Protein AF-A0A131Y622-F1 (afdb_monomer)

Secondary structure (DSSP, 8-state):
-HHHHHGGGEETTTTEE------SSSHHHHHHHHHHHHHHHHHHHH---GGGGG--GGG-SS--STT-HHHHHHHHHHHHHHHH--TTGGGG-HHHHTS-TT--HHHHHT-HHHHHHHHHHHHHHHH---HHHHHHHHHHHHHHTT-------------

Foldseek 3Di:
DLCVVQPPQADPVVRDGHDDFDPDPDPVVSVVVSVVVVVVSVVVVPDDDPCVVVQDCVNDPADDLPPDPVLVVQVVVLLVCLVPDDPPNCPLPVLSVVADNPHDSVSQCPRPLSVQLSVLVRCCGHVHDDPVSVVSNVVSVCSNVSVDDPPPDDDDPDD

Organism: Ixodes ricinus (NCBI:txid34613)

Sequence (159 aa):
KLLRLVKDRYDPATDILTIVTDRCPLKKQNYDYAHYLLTAVFHESWKTEPWEADKEEADMECFLWEKSRSEANLHDFVRRMRRSLGDEEAKGLEHVQRMSADCSDEEVRSVEEVEQYAEAVCEIHNGGESDYAWEKYKKSVCSLLGLCRDTPVGGEVQA

pLDDT: mean 84.44, std 15.91, range [35.38, 97.56]

Mean predicted aligned error: 9.25 Å

Solvent-accessible surface area (backbone atoms only — not comparable to full-atom values): 9681 Å² total; per-residue (Å²): 99,52,65,74,74,55,45,90,33,48,40,85,91,77,74,45,77,59,83,85,62,78,88,47,96,45,70,68,55,22,51,54,48,44,52,48,51,53,52,50,51,52,57,59,45,71,57,85,59,80,71,65,74,71,64,50,80,92,70,47,93,56,73,60,60,79,94,28,72,70,46,53,52,47,56,54,47,52,45,48,48,51,67,70,59,52,83,78,75,40,75,68,34,65,79,59,64,76,48,57,70,80,60,48,72,67,62,54,58,71,34,65,50,47,44,49,33,48,51,26,52,40,40,32,67,62,74,41,88,43,76,65,39,53,52,48,34,51,49,22,51,27,55,61,67,52,61,73,64,85,72,76,76,76,79,81,81,79,129

Nearest PDB structures (foldseek):
  7pnw-assembly1_1  TM=9.484E-01  e=1.483E-09  Mus musculus
  7nsj-assembly1_Ak  TM=9.504E-01  e=7.731E-09  Sus scrofa
  8oir-assembly1_AB  TM=9.058E-01  e=2.456E-08  Homo sapiens
  8css-assembly1_1  TM=8.827E-01  e=2.480E-07  Homo sapiens
  4ons-assembly1_A  TM=3.962E-01  e=1.905E+00  Mus musculus

InterPro domains:
  IPR019349 Small ribosomal subunit protein mS35, mitochondrial, conserved domain [PF10213] (1-47)
  IPR039848 Small ribosomal subunit protein mS35, mitochondrial [PTHR13490] (1-87)

Radius of gyration: 24.8 Å; Cα contacts (8 Å, |Δi|>4): 102; chains: 1; bounding box: 49×55×72 Å

Structure (mmCIF, N/CA/C/O backbone):
data_AF-A0A131Y622-F1
#
_entry.id   AF-A0A131Y622-F1
#
loop_
_atom_site.group_PDB
_atom_site.id
_atom_site.type_symbol
_atom_site.label_atom_id
_atom_site.label_alt_id
_atom_site.label_comp_id
_atom_site.label_asym_id
_atom_site.label_entity_id
_atom_site.label_seq_id
_atom_site.pdbx_PDB_ins_code
_atom_site.Cartn_x
_atom_site.Cartn_y
_atom_site.Cartn_z
_atom_site.occupancy
_atom_site.B_iso_or_equiv
_atom_site.auth_seq_id
_atom_site.auth_comp_id
_atom_site.auth_asym_id
_atom_site.auth_atom_id
_atom_site.pdbx_PDB_model_num
ATOM 1 N N . LYS A 1 1 ? 3.572 6.124 -6.684 1.00 91.50 1 LYS A N 1
ATOM 2 C CA . LYS A 1 1 ? 3.458 6.485 -8.124 1.00 91.50 1 LYS A CA 1
ATOM 3 C C . LYS A 1 1 ? 4.395 5.680 -9.029 1.00 91.50 1 LYS A C 1
ATOM 5 O O . LYS A 1 1 ? 3.891 4.974 -9.892 1.00 91.50 1 LYS A O 1
ATOM 10 N N . LEU A 1 2 ? 5.721 5.731 -8.831 1.00 94.56 2 LEU A N 1
ATOM 11 C CA . LEU A 1 2 ? 6.703 5.004 -9.658 1.00 94.56 2 LEU A CA 1
ATOM 12 C C . LEU A 1 2 ? 6.357 3.517 -9.852 1.00 94.56 2 LEU A C 1
ATOM 14 O O . LEU A 1 2 ? 6.265 3.058 -10.986 1.00 94.56 2 LEU A O 1
ATOM 18 N N . LEU A 1 3 ? 6.090 2.803 -8.754 1.00 93.06 3 LEU A N 1
ATOM 19 C CA . LEU A 1 3 ? 5.760 1.372 -8.768 1.00 93.06 3 LEU A CA 1
ATOM 20 C C . LEU A 1 3 ? 4.529 1.057 -9.644 1.00 93.06 3 LEU A C 1
ATOM 22 O O . LEU A 1 3 ? 4.556 0.125 -10.445 1.00 93.06 3 LEU A O 1
ATOM 26 N N . ARG A 1 4 ? 3.489 1.905 -9.596 1.00 92.12 4 ARG A N 1
ATOM 27 C CA . ARG A 1 4 ? 2.301 1.796 -10.466 1.00 92.12 4 ARG A CA 1
ATOM 28 C C . ARG A 1 4 ? 2.606 2.034 -11.949 1.00 92.12 4 ARG A C 1
ATOM 30 O O . ARG A 1 4 ? 1.950 1.437 -12.799 1.00 92.12 4 ARG A O 1
ATOM 37 N N . LEU A 1 5 ? 3.583 2.887 -12.273 1.00 94.06 5 LEU A N 1
ATOM 38 C CA . LEU A 1 5 ? 3.986 3.150 -13.662 1.00 94.06 5 LEU A CA 1
ATOM 39 C C . LEU A 1 5 ? 4.746 1.964 -14.267 1.00 94.06 5 LEU A C 1
ATOM 41 O O . LEU A 1 5 ? 4.503 1.599 -15.417 1.00 94.06 5 LEU A O 1
ATOM 45 N N . VAL A 1 6 ? 5.663 1.367 -13.502 1.00 93.94 6 VAL A N 1
ATOM 46 C CA . VAL A 1 6 ? 6.546 0.292 -13.990 1.00 93.94 6 VAL A CA 1
ATOM 47 C C . VAL A 1 6 ? 5.903 -1.095 -13.948 1.00 93.94 6 VAL A C 1
ATOM 49 O O . VAL A 1 6 ? 6.291 -1.950 -14.749 1.00 93.94 6 VAL A O 1
ATOM 52 N N . LYS A 1 7 ? 4.889 -1.284 -13.091 1.00 91.81 7 LYS A N 1
ATOM 53 C CA . LYS A 1 7 ? 4.086 -2.507 -12.949 1.00 91.81 7 LYS A CA 1
ATOM 54 C C . LYS A 1 7 ? 4.956 -3.749 -12.712 1.00 91.81 7 LYS A C 1
ATOM 56 O O . LYS A 1 7 ? 5.714 -3.804 -11.754 1.00 91.81 7 LYS A O 1
ATOM 61 N N . ASP A 1 8 ? 4.866 -4.711 -13.623 1.00 93.69 8 ASP A N 1
ATOM 62 C CA . ASP A 1 8 ? 5.516 -6.020 -13.648 1.00 93.69 8 ASP A CA 1
ATOM 63 C C . ASP A 1 8 ? 7.045 -5.972 -13.758 1.00 93.69 8 ASP A C 1
ATOM 65 O O . ASP A 1 8 ? 7.717 -6.983 -13.582 1.00 93.69 8 ASP A O 1
ATOM 69 N N . ARG A 1 9 ? 7.609 -4.800 -14.057 1.00 95.31 9 ARG A N 1
ATOM 70 C CA . ARG A 1 9 ? 9.061 -4.612 -14.165 1.00 95.31 9 ARG A CA 1
ATOM 71 C C . ARG A 1 9 ? 9.755 -4.463 -12.818 1.00 95.31 9 ARG A C 1
ATOM 73 O O . ARG A 1 9 ? 10.980 -4.534 -12.787 1.00 95.31 9 ARG A O 1
ATOM 80 N N . TYR A 1 10 ? 9.012 -4.193 -11.751 1.00 96.56 10 TYR A N 1
ATOM 81 C CA . TYR A 1 10 ? 9.553 -4.059 -10.405 1.00 96.56 10 TYR A CA 1
ATOM 82 C C . TYR A 1 10 ? 9.258 -5.317 -9.596 1.00 96.56 10 TYR A C 1
ATOM 84 O O . TYR A 1 10 ? 8.112 -5.761 -9.542 1.00 96.56 10 TYR A O 1
ATOM 92 N N . ASP A 1 11 ? 10.289 -5.858 -8.956 1.00 94.50 11 ASP A N 1
ATOM 93 C CA . ASP A 1 11 ? 10.163 -6.963 -8.013 1.00 94.50 11 ASP A CA 1
ATOM 94 C C . ASP A 1 11 ? 10.187 -6.437 -6.563 1.00 94.50 11 ASP A C 1
ATOM 96 O O . ASP A 1 11 ? 11.238 -5.973 -6.109 1.00 94.50 11 ASP A O 1
ATOM 100 N N . PRO A 1 12 ? 9.070 -6.530 -5.810 1.00 90.88 12 PRO A N 1
ATOM 101 C CA . PRO A 1 12 ? 9.008 -6.089 -4.418 1.00 90.88 12 PRO A CA 1
ATOM 102 C C . PRO A 1 12 ? 9.921 -6.859 -3.460 1.00 90.88 12 PRO A C 1
ATOM 104 O O . PRO A 1 12 ? 10.251 -6.327 -2.406 1.00 90.88 12 PRO A O 1
ATOM 107 N N . ALA A 1 13 ? 10.312 -8.097 -3.785 1.00 93.69 13 ALA A N 1
ATOM 108 C CA . ALA A 1 13 ? 11.130 -8.920 -2.894 1.00 93.69 13 ALA A CA 1
ATOM 109 C C . ALA A 1 13 ? 12.620 -8.558 -2.960 1.00 93.69 13 ALA A C 1
ATOM 111 O O . ALA A 1 13 ? 13.326 -8.649 -1.957 1.00 93.69 13 ALA A O 1
ATOM 112 N N . THR A 1 14 ? 13.102 -8.169 -4.143 1.00 95.31 14 THR A N 1
ATOM 113 C CA . THR A 1 14 ? 14.515 -7.830 -4.374 1.00 95.31 14 THR A CA 1
ATOM 114 C C . THR A 1 14 ? 14.776 -6.330 -4.466 1.00 95.31 14 THR A C 1
ATOM 116 O O . THR A 1 14 ? 15.938 -5.932 -4.437 1.00 95.31 14 THR A O 1
ATOM 119 N N . ASP A 1 15 ? 13.721 -5.510 -4.550 1.00 94.31 15 ASP A N 1
ATOM 120 C CA . ASP A 1 15 ? 13.791 -4.060 -4.778 1.00 94.31 15 ASP A CA 1
ATOM 121 C C . ASP A 1 15 ? 14.524 -3.711 -6.093 1.00 94.31 15 ASP A C 1
ATOM 123 O O . ASP A 1 15 ? 15.283 -2.747 -6.201 1.00 94.31 15 ASP A O 1
ATOM 127 N N . ILE A 1 16 ? 14.326 -4.540 -7.131 1.00 95.75 16 ILE A N 1
ATOM 128 C CA . ILE A 1 16 ? 14.978 -4.383 -8.439 1.00 95.75 16 ILE A CA 1
ATOM 129 C C . ILE A 1 16 ? 13.951 -4.009 -9.510 1.00 95.75 16 ILE A C 1
ATOM 131 O O . ILE A 1 16 ? 13.002 -4.742 -9.790 1.00 95.75 16 ILE A O 1
ATOM 135 N N . LEU A 1 17 ? 14.197 -2.880 -10.183 1.00 95.88 17 LEU A N 1
ATOM 136 C CA . LEU A 1 17 ? 13.489 -2.466 -11.396 1.00 95.88 17 LEU A CA 1
ATOM 137 C C . LEU A 1 17 ? 14.234 -2.944 -12.652 1.00 95.88 17 LEU A C 1
ATOM 139 O O . LEU A 1 17 ? 15.346 -2.499 -12.938 1.00 95.88 17 LEU A O 1
ATOM 143 N N . THR A 1 18 ? 13.588 -3.790 -13.454 1.00 96.81 18 THR A N 1
ATOM 144 C CA . THR A 1 18 ? 14.151 -4.366 -14.682 1.00 96.81 18 THR A CA 1
ATOM 145 C C . THR A 1 18 ? 13.541 -3.733 -15.936 1.00 96.81 18 THR A C 1
ATOM 147 O O . THR A 1 18 ? 12.377 -3.953 -16.267 1.00 96.81 18 THR A O 1
ATOM 150 N N . ILE A 1 19 ? 14.340 -2.975 -16.695 1.00 95.75 19 ILE A N 1
ATOM 151 C CA . ILE A 1 19 ? 13.933 -2.398 -17.988 1.00 95.75 19 ILE A CA 1
ATOM 152 C C . ILE A 1 19 ? 14.603 -3.176 -19.122 1.00 95.75 19 ILE A C 1
ATOM 154 O O . ILE A 1 19 ? 15.807 -3.065 -19.344 1.00 95.75 19 ILE A O 1
ATOM 158 N N . VAL A 1 20 ? 13.807 -3.935 -19.875 1.00 95.25 20 VAL A N 1
ATOM 159 C CA . VAL A 1 20 ? 14.265 -4.657 -21.070 1.00 95.25 20 VAL A CA 1
ATOM 160 C C . VAL A 1 20 ? 13.943 -3.835 -22.317 1.00 95.25 20 VAL A C 1
ATOM 162 O O . VAL A 1 20 ? 12.811 -3.385 -22.4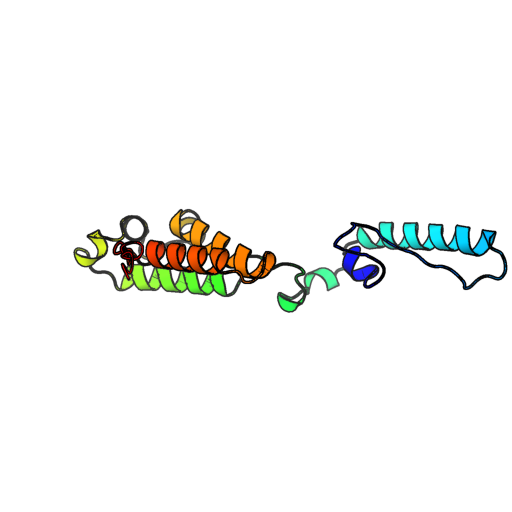98 1.00 95.25 20 VAL A O 1
ATOM 165 N N . THR A 1 21 ? 14.944 -3.625 -23.176 1.00 95.62 21 THR A N 1
ATOM 166 C CA . THR A 1 21 ? 14.804 -2.902 -24.448 1.00 95.62 21 THR A CA 1
ATOM 167 C C . THR A 1 21 ? 15.393 -3.715 -25.597 1.00 95.62 21 THR A C 1
ATOM 169 O O . THR A 1 21 ? 16.568 -4.077 -25.593 1.00 95.62 21 THR A O 1
ATOM 172 N N . ASP A 1 22 ? 14.561 -3.997 -26.592 1.00 95.19 22 ASP A N 1
ATOM 173 C CA . ASP A 1 22 ? 14.880 -4.836 -27.752 1.00 95.19 22 ASP A CA 1
ATOM 174 C C . ASP A 1 22 ? 14.355 -4.248 -29.075 1.00 95.19 22 ASP A C 1
ATOM 176 O O . ASP A 1 22 ? 14.441 -4.878 -30.127 1.00 95.19 22 ASP A O 1
ATOM 180 N N . ARG A 1 23 ? 13.828 -3.017 -29.043 1.00 92.00 23 ARG A N 1
ATOM 181 C CA . ARG A 1 23 ? 13.138 -2.403 -30.188 1.00 92.00 23 ARG A CA 1
ATOM 182 C C . ARG A 1 23 ? 14.079 -1.895 -31.279 1.00 92.00 23 ARG A C 1
ATOM 184 O O . ARG A 1 23 ? 13.658 -1.764 -32.425 1.00 92.00 23 ARG A O 1
ATOM 191 N N . CYS A 1 24 ? 15.318 -1.538 -30.941 1.00 93.31 24 CYS A N 1
ATOM 192 C CA . CYS A 1 24 ? 16.263 -0.946 -31.886 1.00 93.31 24 CYS A CA 1
ATOM 193 C C . CYS A 1 24 ? 17.249 -1.990 -32.447 1.00 93.31 24 CYS A C 1
ATOM 195 O O . CYS A 1 24 ? 17.682 -2.872 -31.704 1.00 93.31 24 CYS A O 1
ATOM 197 N N . PRO A 1 25 ? 17.692 -1.863 -33.715 1.00 95.50 25 PRO A N 1
ATOM 198 C CA . PRO A 1 25 ? 18.654 -2.799 -34.306 1.00 95.50 25 PRO A CA 1
ATOM 199 C C . PRO A 1 25 ? 20.030 -2.789 -33.626 1.00 95.50 25 PRO A C 1
ATOM 201 O O . PRO A 1 25 ? 20.695 -3.819 -33.548 1.00 95.50 25 PRO A O 1
ATOM 204 N N . LEU A 1 26 ? 20.484 -1.625 -33.147 1.00 96.81 26 LEU A N 1
ATOM 205 C CA . LEU A 1 26 ? 21.797 -1.481 -32.520 1.00 96.81 26 LEU A CA 1
ATOM 206 C C . LEU A 1 26 ? 21.696 -1.520 -30.994 1.00 96.81 26 LEU A C 1
ATOM 208 O O . LEU A 1 26 ? 20.903 -0.798 -30.389 1.00 96.81 26 LEU A O 1
ATOM 212 N N . LYS A 1 27 ? 22.610 -2.259 -30.352 1.00 95.44 27 LYS A N 1
ATOM 213 C CA . LYS A 1 27 ? 22.701 -2.336 -28.882 1.00 95.44 27 LYS A CA 1
ATOM 214 C C . LYS A 1 27 ? 22.858 -0.961 -28.224 1.00 95.44 27 LYS A C 1
ATOM 216 O O . LYS A 1 27 ? 22.265 -0.722 -27.179 1.00 95.44 27 LYS A O 1
ATOM 221 N N . LYS A 1 28 ? 23.615 -0.051 -28.850 1.00 96.94 28 LYS A N 1
ATOM 222 C CA . LYS A 1 28 ? 23.782 1.325 -28.359 1.00 96.94 28 LYS A CA 1
ATOM 223 C C . LYS A 1 28 ? 22.445 2.073 -28.291 1.00 96.94 28 LYS A C 1
ATOM 225 O O . LYS A 1 28 ? 22.163 2.709 -27.291 1.00 96.94 28 LYS A O 1
ATOM 230 N N . GLN A 1 29 ? 21.604 1.937 -29.315 1.00 97.44 29 GLN A N 1
ATOM 231 C CA . GLN A 1 29 ? 20.295 2.592 -29.346 1.00 97.44 29 GLN A CA 1
ATOM 232 C C . GLN A 1 29 ? 19.362 2.037 -28.265 1.00 97.44 29 GLN A C 1
ATOM 234 O O . GLN A 1 29 ? 18.690 2.813 -27.598 1.00 97.44 29 GLN A O 1
ATOM 239 N N . ASN A 1 30 ? 19.358 0.715 -28.046 1.00 97.25 30 ASN A N 1
ATOM 240 C CA . ASN A 1 30 ? 18.594 0.115 -26.945 1.00 97.25 30 ASN A CA 1
ATOM 241 C C . ASN A 1 30 ? 19.097 0.604 -25.576 1.00 97.25 30 ASN A C 1
ATOM 243 O O . ASN A 1 30 ? 18.290 0.921 -24.708 1.00 97.25 30 ASN A O 1
ATOM 247 N N . TYR A 1 31 ? 20.415 0.743 -25.399 1.00 97.56 31 TYR A N 1
ATOM 248 C CA . TYR A 1 31 ? 21.000 1.295 -24.174 1.00 97.56 31 TYR A CA 1
ATOM 249 C C . TYR A 1 31 ? 20.561 2.745 -23.920 1.00 97.56 31 TYR A C 1
ATOM 251 O O . TYR A 1 31 ? 20.067 3.057 -22.837 1.00 97.56 31 TYR A O 1
ATOM 259 N N . ASP A 1 32 ? 20.674 3.610 -24.930 1.00 97.56 32 ASP A N 1
ATOM 260 C CA . ASP A 1 32 ? 20.244 5.010 -24.840 1.00 97.56 32 ASP A CA 1
ATOM 261 C C . ASP A 1 32 ? 18.725 5.104 -24.584 1.00 97.56 32 ASP A C 1
ATOM 263 O O . ASP A 1 32 ? 18.262 5.925 -23.791 1.00 97.56 32 ASP A O 1
ATOM 267 N N . TYR A 1 33 ? 17.940 4.209 -25.193 1.00 97.50 33 TYR A N 1
ATOM 268 C CA . TYR A 1 33 ? 16.497 4.127 -24.977 1.00 97.50 33 TYR A CA 1
ATOM 269 C C . TYR A 1 33 ? 16.135 3.667 -23.558 1.00 97.50 33 TYR A C 1
ATOM 271 O O . TYR A 1 33 ? 15.213 4.218 -22.958 1.00 97.50 33 TYR A O 1
ATOM 279 N N . ALA A 1 34 ? 16.869 2.712 -22.983 1.00 96.94 34 ALA A N 1
ATOM 280 C CA . ALA A 1 34 ? 16.670 2.289 -21.598 1.00 96.94 34 ALA A CA 1
ATOM 281 C C . ALA A 1 34 ? 16.909 3.447 -20.612 1.00 96.94 34 ALA A C 1
ATOM 283 O O . ALA A 1 34 ? 16.099 3.662 -19.710 1.00 96.94 34 ALA A O 1
ATOM 284 N N . HIS A 1 35 ? 17.963 4.243 -20.827 1.00 96.50 35 HIS A N 1
ATOM 285 C CA . HIS A 1 35 ? 18.240 5.455 -20.040 1.00 96.50 35 HIS A CA 1
ATOM 286 C C . HIS A 1 35 ? 17.154 6.517 -20.179 1.00 96.50 35 HIS A C 1
ATOM 288 O O . HIS A 1 35 ? 16.745 7.126 -19.187 1.00 96.50 35 HIS A O 1
ATOM 294 N N . TYR A 1 36 ? 16.661 6.721 -21.402 1.00 97.31 36 TYR A N 1
ATOM 295 C CA . TYR A 1 36 ? 15.534 7.611 -21.649 1.00 97.31 36 TYR A CA 1
ATOM 296 C C . TYR A 1 36 ? 14.295 7.170 -20.862 1.00 97.31 36 TYR A C 1
ATOM 298 O O . TYR A 1 36 ? 13.702 7.989 -20.163 1.00 97.31 36 TYR A O 1
ATOM 306 N N . LEU A 1 37 ? 13.929 5.884 -20.926 1.00 96.50 37 LEU A N 1
ATOM 307 C CA . LEU A 1 37 ? 12.778 5.349 -20.196 1.00 96.50 37 LEU A CA 1
ATOM 308 C C . LEU A 1 37 ? 12.935 5.522 -18.686 1.00 96.50 37 LEU A C 1
ATOM 310 O O . LEU A 1 37 ? 12.000 5.980 -18.035 1.00 96.50 37 LEU A O 1
ATOM 314 N N . LEU A 1 38 ? 14.112 5.208 -18.140 1.00 96.38 38 LEU A N 1
ATOM 315 C CA . LEU A 1 38 ? 14.394 5.392 -16.718 1.00 96.38 38 LEU A CA 1
ATOM 316 C C . LEU A 1 38 ? 14.215 6.858 -16.299 1.00 96.38 38 LEU A C 1
ATOM 318 O O . LEU A 1 38 ? 13.535 7.144 -15.317 1.00 96.38 38 LEU A O 1
ATOM 322 N N . THR A 1 39 ? 14.771 7.788 -17.079 1.00 97.19 39 THR A N 1
ATOM 323 C CA . THR A 1 39 ? 14.694 9.231 -16.810 1.00 97.19 39 THR A CA 1
ATOM 324 C C . THR A 1 39 ? 13.264 9.758 -16.924 1.00 97.19 39 THR A C 1
ATOM 326 O O . THR A 1 39 ? 12.820 10.539 -16.083 1.00 97.19 39 THR A O 1
ATOM 329 N N . ALA A 1 40 ? 12.529 9.333 -17.954 1.00 96.94 40 ALA A N 1
ATOM 330 C CA . ALA A 1 40 ? 11.142 9.724 -18.167 1.00 96.94 40 ALA A CA 1
ATOM 331 C C . ALA A 1 40 ? 10.267 9.253 -17.005 1.00 96.94 40 ALA A C 1
ATOM 333 O O . ALA A 1 40 ? 9.586 10.058 -16.379 1.00 96.94 40 ALA A O 1
ATOM 334 N N . VAL A 1 41 ? 10.342 7.967 -16.662 1.00 96.31 41 VAL A N 1
ATOM 335 C CA . VAL A 1 41 ? 9.558 7.388 -15.569 1.00 96.31 41 VAL A CA 1
ATOM 336 C C . VAL A 1 41 ? 9.921 8.033 -14.228 1.00 96.31 41 VAL A C 1
ATOM 338 O O . VAL A 1 41 ? 9.025 8.318 -13.433 1.00 96.31 41 VAL A O 1
ATOM 341 N N . PHE A 1 42 ? 11.205 8.321 -13.991 1.00 96.19 42 PHE A N 1
ATOM 342 C CA . PHE A 1 42 ? 11.640 9.056 -12.808 1.00 96.19 42 PHE A CA 1
ATOM 343 C C . PHE A 1 42 ? 10.961 10.427 -12.746 1.00 96.19 42 PHE A C 1
ATOM 345 O O . PHE A 1 42 ? 10.199 10.669 -11.818 1.00 96.19 42 PHE A O 1
ATOM 352 N N . HIS A 1 43 ? 11.128 11.296 -13.743 1.00 97.06 43 HIS A N 1
ATOM 353 C CA . HIS A 1 43 ? 10.528 12.634 -13.701 1.00 97.06 43 HIS A CA 1
ATOM 354 C C . HIS A 1 43 ? 8.994 12.619 -13.663 1.00 97.06 43 HIS A C 1
ATOM 356 O O . HIS A 1 43 ? 8.399 13.410 -12.936 1.00 97.06 43 HIS A O 1
ATOM 362 N N . GLU A 1 44 ? 8.342 11.711 -14.389 1.00 96.31 44 GLU A N 1
ATOM 363 C CA . GLU A 1 44 ? 6.881 11.572 -14.348 1.00 96.31 44 GLU A CA 1
ATOM 364 C C . GLU A 1 44 ? 6.379 11.101 -12.978 1.00 96.31 44 GLU A C 1
ATOM 366 O O . GLU A 1 44 ? 5.288 11.479 -12.554 1.00 96.31 44 GLU A O 1
ATOM 371 N N . SER A 1 45 ? 7.176 10.323 -12.242 1.00 95.94 45 SER A N 1
ATOM 372 C CA . SER A 1 45 ? 6.815 9.894 -10.888 1.00 95.94 45 SER A CA 1
ATOM 373 C C . SER A 1 45 ? 6.849 11.017 -9.843 1.00 95.94 45 SER A C 1
ATOM 375 O O . SER A 1 45 ? 6.206 10.869 -8.807 1.00 95.94 45 SER A O 1
ATOM 377 N N . TRP A 1 46 ? 7.552 12.123 -10.119 1.00 95.81 46 TRP A N 1
ATOM 378 C CA . TRP A 1 46 ? 7.626 13.304 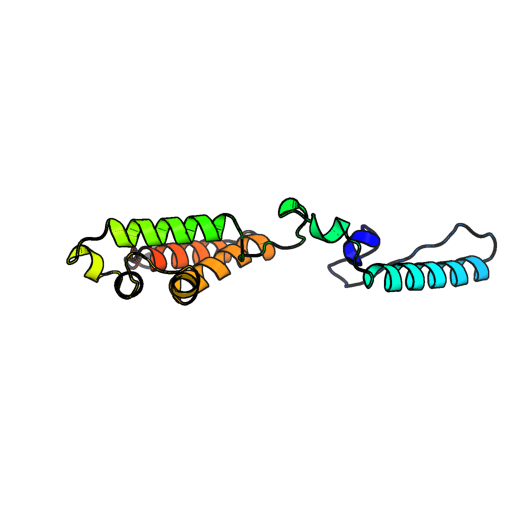-9.245 1.00 95.81 46 TRP A CA 1
ATOM 379 C C . TRP A 1 46 ? 6.538 14.339 -9.520 1.00 95.81 46 TRP A C 1
ATOM 381 O O . TRP A 1 46 ? 6.243 15.165 -8.660 1.00 95.81 46 TRP A O 1
ATOM 391 N N . LYS A 1 47 ? 5.958 14.332 -10.720 1.00 96.00 47 LYS A N 1
ATOM 392 C CA . LYS A 1 47 ? 4.832 15.211 -11.044 1.00 96.00 47 LYS A CA 1
ATOM 393 C C . LYS A 1 47 ? 3.590 14.721 -10.312 1.00 96.00 47 LYS A C 1
ATOM 395 O O . LYS A 1 47 ? 3.420 13.514 -10.174 1.00 96.00 47 LYS A O 1
ATOM 400 N N . THR A 1 48 ? 2.715 15.628 -9.900 1.00 95.31 48 THR A N 1
ATOM 401 C CA . THR A 1 48 ? 1.397 15.284 -9.354 1.00 95.31 48 THR A CA 1
ATOM 402 C C . THR A 1 48 ? 0.346 15.862 -10.277 1.00 95.31 48 THR A C 1
ATOM 404 O O . THR A 1 48 ? 0.267 17.078 -10.451 1.00 95.31 48 THR A O 1
ATOM 407 N N . GLU A 1 49 ? -0.428 14.985 -10.895 1.00 94.81 49 GLU A N 1
ATOM 408 C CA . GLU A 1 49 ? -1.494 15.378 -11.805 1.00 94.81 49 GLU A CA 1
ATOM 409 C C . GLU A 1 49 ? -2.818 15.569 -11.046 1.00 94.81 49 GLU A C 1
ATOM 411 O O . GLU A 1 49 ? -3.033 14.919 -10.022 1.00 94.81 49 GLU A O 1
ATOM 416 N N . PRO A 1 50 ? -3.748 16.412 -11.536 1.00 96.44 50 PRO A N 1
ATOM 417 C CA . PRO A 1 50 ? -4.998 16.699 -10.826 1.00 96.44 50 PRO A CA 1
ATOM 418 C C . PRO A 1 50 ? -5.846 15.457 -10.524 1.00 96.44 50 PRO A C 1
ATOM 420 O O . PRO A 1 50 ? -6.452 15.375 -9.462 1.00 96.44 50 PRO A O 1
ATOM 423 N N . TRP A 1 51 ? -5.848 14.477 -11.431 1.00 93.25 51 TRP A N 1
ATOM 424 C CA . TRP A 1 51 ? -6.604 13.228 -11.288 1.00 93.25 51 TRP A CA 1
ATOM 425 C C . TRP A 1 51 ? -6.029 12.286 -10.220 1.00 93.25 51 TRP A C 1
ATOM 427 O O . TRP A 1 51 ? -6.699 11.345 -9.815 1.00 93.25 51 TRP A O 1
ATOM 437 N N . GLU A 1 52 ? -4.806 12.515 -9.729 1.00 93.06 52 GLU A N 1
ATOM 438 C CA . GLU A 1 52 ? -4.260 11.730 -8.611 1.00 93.06 52 GLU A CA 1
ATOM 439 C C . GLU A 1 52 ? -4.978 12.030 -7.288 1.00 93.06 52 GLU A C 1
ATOM 441 O O . GLU A 1 52 ? -4.885 11.235 -6.354 1.00 93.06 52 GLU A O 1
ATOM 446 N N . ALA A 1 53 ? -5.714 13.145 -7.212 1.00 91.44 53 ALA A N 1
ATOM 447 C CA . ALA A 1 53 ? -6.575 13.463 -6.078 1.00 91.44 53 ALA A CA 1
ATOM 448 C C . ALA A 1 53 ? -7.820 12.561 -6.004 1.00 91.44 53 ALA A C 1
ATOM 450 O O . ALA A 1 53 ? -8.353 12.366 -4.916 1.00 91.44 53 ALA A O 1
ATOM 451 N N . ASP A 1 54 ? -8.240 11.974 -7.129 1.00 91.88 54 ASP A N 1
ATOM 452 C CA . ASP A 1 54 ? -9.411 11.092 -7.218 1.00 91.88 54 ASP A CA 1
ATOM 453 C C . ASP A 1 54 ? -9.072 9.629 -6.855 1.00 91.88 54 ASP A C 1
ATOM 455 O O . ASP A 1 54 ? -9.825 8.710 -7.172 1.00 91.88 54 ASP A O 1
ATOM 459 N N . LYS A 1 55 ? -7.917 9.383 -6.219 1.00 89.38 55 LYS A N 1
ATOM 460 C CA . LYS A 1 55 ? -7.475 8.043 -5.813 1.00 89.38 55 LYS A CA 1
ATOM 461 C C . LYS A 1 55 ? -8.390 7.482 -4.717 1.00 89.38 55 LYS A C 1
ATOM 463 O O . LYS A 1 55 ? -8.484 8.056 -3.633 1.00 89.38 55 LYS A O 1
ATOM 468 N N . GLU A 1 56 ? -9.012 6.337 -4.982 1.00 88.44 56 GLU A N 1
ATOM 469 C CA . GLU A 1 56 ? -9.926 5.672 -4.044 1.00 88.44 56 GLU A CA 1
ATOM 470 C C . GLU A 1 56 ? -9.198 4.718 -3.074 1.00 88.44 56 GLU A C 1
ATOM 472 O O . GLU A 1 56 ? -8.037 4.359 -3.272 1.00 88.44 56 GLU A O 1
ATOM 477 N N . GLU A 1 57 ? -9.886 4.242 -2.029 1.00 85.06 57 GLU A N 1
ATOM 478 C CA . GLU A 1 57 ? -9.329 3.255 -1.083 1.00 85.06 57 GLU A CA 1
ATOM 479 C C . GLU A 1 57 ? -8.889 1.957 -1.781 1.00 85.06 57 GLU A C 1
ATOM 481 O O . GLU A 1 57 ? -7.849 1.397 -1.445 1.00 85.06 57 GLU A O 1
ATOM 486 N N . ALA A 1 58 ? -9.635 1.508 -2.798 1.00 86.88 58 ALA A N 1
ATOM 487 C CA . ALA A 1 58 ? -9.296 0.323 -3.592 1.00 86.88 58 ALA A CA 1
ATOM 488 C C . ALA A 1 58 ? -7.998 0.490 -4.405 1.00 86.88 58 ALA A C 1
ATOM 490 O O . ALA A 1 58 ? -7.394 -0.494 -4.832 1.00 86.88 58 ALA A O 1
ATOM 491 N N . ASP A 1 59 ? -7.564 1.733 -4.618 1.00 88.50 59 ASP A N 1
ATOM 492 C CA . ASP A 1 59 ? -6.313 2.064 -5.283 1.00 88.50 59 ASP A CA 1
ATOM 493 C C . ASP A 1 59 ? -5.113 2.141 -4.327 1.00 88.50 59 ASP A C 1
ATOM 495 O O . ASP A 1 59 ? -3.968 2.305 -4.764 1.00 88.50 59 ASP A O 1
ATOM 499 N N . MET A 1 60 ? -5.328 2.065 -3.020 1.00 87.50 60 MET A N 1
ATOM 500 C CA . MET A 1 60 ? -4.235 2.161 -2.062 1.00 87.50 60 MET A CA 1
ATOM 501 C C . MET A 1 60 ? -3.429 0.859 -2.048 1.00 87.50 60 MET A C 1
ATOM 503 O O . MET A 1 60 ? -3.975 -0.236 -1.974 1.00 87.50 60 MET A O 1
ATOM 507 N N . GLU A 1 61 ? -2.105 0.976 -2.163 1.00 85.69 61 GLU A N 1
ATOM 508 C CA . GLU A 1 61 ? -1.194 -0.174 -2.163 1.00 85.69 61 GLU A CA 1
ATOM 509 C C . GLU A 1 61 ? -1.064 -0.822 -0.779 1.00 85.69 61 GLU A C 1
ATOM 511 O O . GLU A 1 61 ? -0.701 -1.990 -0.671 1.00 85.69 61 GLU A O 1
ATOM 516 N N . CYS A 1 62 ? -1.361 -0.056 0.267 1.00 86.56 62 CYS A N 1
ATOM 517 C CA . CYS A 1 62 ? -1.477 -0.516 1.636 1.00 86.56 62 CYS A CA 1
ATOM 518 C C . CYS A 1 62 ? -2.768 0.030 2.244 1.00 86.56 62 CYS A C 1
ATOM 520 O O . CYS A 1 62 ? -3.259 1.100 1.877 1.00 86.56 62 CYS A O 1
ATOM 522 N N . PHE A 1 63 ? -3.308 -0.709 3.199 1.00 89.62 63 PHE A N 1
ATOM 523 C CA . PHE A 1 63 ? -4.378 -0.231 4.045 1.00 89.62 63 PHE A CA 1
ATOM 524 C C . PHE A 1 63 ? -3.857 0.887 4.950 1.00 89.62 63 PHE A C 1
ATOM 526 O O . PHE A 1 63 ? -2.862 0.717 5.663 1.00 89.62 63 PHE A O 1
ATOM 533 N N . LEU A 1 64 ? -4.556 2.020 4.929 1.00 89.00 64 LEU A N 1
ATOM 534 C CA . LEU A 1 64 ? -4.354 3.121 5.859 1.00 89.00 64 LEU A CA 1
ATOM 535 C C . LEU A 1 64 ? -5.506 3.136 6.857 1.00 89.00 64 LEU A C 1
ATOM 537 O O . LEU A 1 64 ? -6.668 3.064 6.465 1.00 89.00 64 LEU A O 1
ATOM 541 N N . TRP A 1 65 ? -5.177 3.254 8.141 1.00 90.50 65 TRP A N 1
ATOM 542 C CA . TRP A 1 65 ? -6.176 3.362 9.199 1.00 90.50 65 TRP A CA 1
ATOM 543 C C . TRP A 1 65 ? -6.989 4.657 9.101 1.00 90.50 65 TRP A C 1
ATOM 545 O O . TRP A 1 65 ? -8.212 4.645 9.246 1.00 90.50 65 TRP A O 1
ATOM 555 N N . GLU A 1 66 ? -6.308 5.770 8.835 1.00 87.31 66 GLU A N 1
ATOM 556 C CA . GLU A 1 66 ? -6.913 7.097 8.783 1.00 87.31 66 GLU A CA 1
ATOM 557 C C . GLU A 1 66 ? -7.944 7.202 7.657 1.00 87.31 66 GLU A C 1
ATOM 559 O O . GLU A 1 66 ? -7.675 6.851 6.509 1.00 87.31 66 GLU A O 1
ATOM 564 N N . LYS A 1 67 ? -9.119 7.743 7.992 1.00 85.00 67 LYS A N 1
ATOM 565 C CA . LYS A 1 67 ? -10.298 7.889 7.125 1.00 85.00 67 LYS A CA 1
ATOM 566 C C . LYS A 1 67 ? -10.887 6.566 6.637 1.00 85.00 67 LYS A C 1
ATOM 568 O O . LYS A 1 67 ? -11.785 6.590 5.801 1.00 85.00 67 LYS A O 1
ATOM 573 N N . SER A 1 68 ? -10.435 5.434 7.174 1.00 90.88 68 SER A N 1
ATOM 574 C CA . SER A 1 68 ? -10.977 4.129 6.816 1.00 90.88 68 SER A CA 1
ATOM 575 C C . SER A 1 68 ? -12.372 3.911 7.400 1.00 90.88 68 SER A C 1
ATOM 577 O O . SER A 1 68 ? -12.770 4.473 8.427 1.00 90.88 68 SER A O 1
ATOM 579 N N . ARG A 1 69 ? -13.107 2.974 6.798 1.00 90.75 69 ARG A N 1
ATOM 580 C CA . ARG A 1 69 ? -14.373 2.485 7.359 1.00 90.75 69 ARG A CA 1
ATOM 581 C C . ARG A 1 69 ? -14.213 1.907 8.772 1.00 90.75 69 ARG A C 1
ATOM 583 O O . ARG A 1 69 ? -15.127 2.031 9.586 1.00 90.75 69 ARG A O 1
ATOM 590 N N . SER A 1 70 ? -13.085 1.257 9.059 1.00 91.19 70 SER A N 1
ATOM 591 C CA . SER A 1 70 ? -12.811 0.654 10.370 1.00 91.19 70 SER A CA 1
ATOM 592 C C . SER A 1 70 ? -12.672 1.714 11.459 1.00 91.19 70 SER A C 1
ATOM 594 O O . SER A 1 70 ? -13.235 1.543 12.540 1.00 91.19 70 SER A O 1
ATOM 596 N N . GLU A 1 71 ? -12.011 2.830 11.148 1.00 93.12 71 GLU A N 1
ATOM 597 C CA . GLU A 1 71 ? -11.922 3.990 12.033 1.00 93.12 71 GLU A CA 1
ATOM 598 C C . GLU A 1 71 ? -13.313 4.588 12.294 1.00 93.12 71 GLU A C 1
ATOM 600 O O . GLU A 1 71 ? -13.720 4.727 13.447 1.00 93.12 71 GLU A O 1
ATOM 605 N N . ALA A 1 72 ? -14.096 4.860 11.245 1.00 91.50 72 ALA A N 1
ATOM 606 C CA . ALA A 1 72 ? -15.444 5.417 11.396 1.00 91.50 72 ALA A CA 1
ATOM 607 C C . ALA A 1 72 ? -16.352 4.531 12.272 1.00 91.50 72 ALA A C 1
ATOM 609 O O . ALA A 1 72 ? -17.034 5.023 13.175 1.00 91.50 72 ALA A O 1
ATOM 610 N N . ASN A 1 73 ? -16.313 3.211 12.054 1.00 93.31 73 ASN A N 1
ATOM 611 C CA . ASN A 1 73 ? -17.051 2.246 12.867 1.00 93.31 73 ASN A CA 1
ATOM 612 C C . ASN A 1 73 ? -16.607 2.272 14.335 1.00 93.31 73 ASN A C 1
ATOM 614 O O . ASN A 1 73 ? -17.450 2.149 15.224 1.00 93.31 73 ASN A O 1
ATOM 618 N N . LEU A 1 74 ? -15.305 2.423 14.591 1.00 90.62 74 LEU A N 1
ATOM 619 C CA . LEU A 1 74 ? -14.759 2.501 15.941 1.00 90.62 74 LEU A CA 1
ATOM 620 C C . LEU A 1 74 ? -15.242 3.758 16.663 1.00 90.62 74 LEU A C 1
ATOM 622 O O . LEU A 1 74 ? -15.748 3.652 17.778 1.00 90.62 74 LEU A O 1
ATOM 626 N N . HIS A 1 75 ? -15.151 4.929 16.028 1.00 88.81 75 HIS A N 1
ATOM 627 C CA . HIS A 1 75 ? -15.664 6.169 16.610 1.00 88.81 75 HIS A CA 1
ATOM 628 C C . HIS A 1 75 ? -17.159 6.060 16.925 1.00 88.81 75 HIS A C 1
ATOM 630 O O . HIS A 1 75 ? -17.596 6.400 18.025 1.00 88.81 75 HIS A O 1
ATOM 636 N N . ASP A 1 76 ? -17.955 5.540 15.990 1.00 89.56 76 ASP A N 1
ATOM 637 C CA . ASP A 1 76 ? -19.384 5.311 16.208 1.00 89.56 76 ASP A CA 1
ATOM 638 C C . ASP A 1 76 ? -19.648 4.352 17.367 1.00 89.56 76 ASP A C 1
ATOM 640 O O . ASP A 1 76 ? -20.563 4.574 18.165 1.00 89.56 76 ASP A O 1
ATOM 644 N N . PHE A 1 77 ? -18.850 3.295 17.474 1.00 8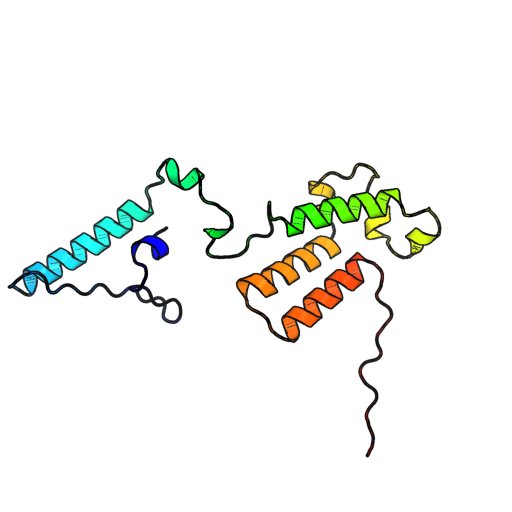7.94 77 PHE A N 1
ATOM 645 C CA . PHE A 1 77 ? -18.965 2.309 18.531 1.00 87.94 77 PHE A CA 1
ATOM 646 C C . PHE A 1 77 ? -18.607 2.892 19.906 1.00 87.94 77 PHE A C 1
ATOM 648 O O . PHE A 1 77 ? -19.400 2.760 20.840 1.00 87.94 77 PHE A O 1
ATOM 655 N N . VAL A 1 78 ? -17.486 3.610 20.024 1.00 85.19 78 VAL A N 1
ATOM 656 C CA . VAL A 1 78 ? -17.057 4.283 21.262 1.00 85.19 78 VAL A CA 1
ATOM 657 C C . VAL A 1 78 ? -18.109 5.294 21.714 1.00 85.19 78 VAL A C 1
ATOM 659 O O . VAL A 1 78 ? -18.525 5.266 22.872 1.00 85.19 78 VAL A O 1
ATOM 662 N N . ARG A 1 79 ? -18.640 6.116 20.798 1.00 85.06 79 ARG A N 1
ATOM 663 C CA . ARG A 1 79 ? -19.727 7.060 21.112 1.00 85.06 79 ARG A CA 1
ATOM 664 C C . ARG A 1 79 ? -21.000 6.351 21.577 1.00 85.06 79 ARG A C 1
ATOM 666 O O . ARG A 1 79 ? -21.676 6.842 22.477 1.00 85.06 79 ARG A O 1
ATOM 673 N N . ARG A 1 80 ? -21.354 5.203 20.984 1.00 86.38 80 ARG A N 1
ATOM 674 C CA . ARG A 1 80 ? -22.510 4.402 21.431 1.00 86.38 80 ARG A CA 1
ATOM 675 C C . ARG A 1 80 ? -22.283 3.837 22.826 1.00 86.38 80 ARG A C 1
ATOM 677 O O . ARG A 1 80 ? -23.168 3.992 23.663 1.00 86.38 80 ARG A O 1
ATOM 684 N N . MET A 1 81 ? -21.106 3.272 23.097 1.00 82.19 81 MET A N 1
ATOM 685 C CA . MET A 1 81 ? -20.748 2.802 24.436 1.00 82.19 81 MET A CA 1
ATOM 686 C C . MET A 1 81 ? -20.822 3.939 25.460 1.00 82.19 81 MET A C 1
ATOM 688 O O . MET A 1 81 ? -21.482 3.783 26.484 1.00 82.19 81 MET A O 1
ATOM 692 N N . ARG A 1 82 ? -20.261 5.120 25.152 1.00 78.81 82 ARG A N 1
ATOM 693 C CA . ARG A 1 82 ? -20.308 6.309 26.026 1.00 78.81 82 ARG A CA 1
ATOM 694 C C . ARG A 1 82 ? -21.702 6.958 26.156 1.00 78.81 82 ARG A C 1
ATOM 696 O O . ARG A 1 82 ? -21.855 7.934 26.885 1.00 78.81 82 ARG A O 1
ATOM 703 N N . ARG A 1 83 ? -22.732 6.422 25.493 1.00 80.69 83 ARG A N 1
ATOM 704 C CA . ARG A 1 83 ? -24.147 6.785 25.712 1.00 80.69 83 ARG A CA 1
ATOM 705 C C . ARG A 1 83 ? -24.936 5.694 26.430 1.00 80.69 83 ARG A C 1
ATOM 707 O O . ARG A 1 83 ? -25.879 6.019 27.141 1.00 80.69 83 ARG A O 1
ATOM 714 N N . SER A 1 84 ? -24.601 4.421 26.208 1.00 76.88 84 SER A N 1
ATOM 715 C CA . SER A 1 84 ? -25.322 3.279 26.781 1.00 76.88 84 SER A CA 1
ATOM 716 C C . SER A 1 84 ? -24.811 2.852 28.154 1.00 76.88 84 SER A C 1
ATOM 718 O O . SER A 1 84 ? -25.564 2.240 28.902 1.00 76.88 84 SER A O 1
ATOM 720 N N . LEU A 1 85 ? -23.545 3.131 28.473 1.00 67.81 85 LEU A N 1
ATOM 721 C CA . LEU A 1 85 ? -22.943 2.791 29.760 1.00 67.81 85 LEU A CA 1
ATOM 722 C C . LEU A 1 85 ? -23.526 3.670 30.879 1.00 67.81 85 LEU A C 1
ATOM 724 O O . LEU A 1 85 ? -23.357 4.890 30.859 1.00 67.81 85 LEU A O 1
ATOM 728 N N . GLY A 1 86 ? -24.184 3.042 31.860 1.00 59.34 86 GLY A N 1
ATOM 729 C CA . GLY A 1 86 ? -24.508 3.666 33.146 1.00 59.34 86 GLY A CA 1
ATOM 730 C C . GLY A 1 86 ? -23.291 3.722 34.085 1.00 59.34 86 GLY A C 1
ATOM 731 O O . GLY A 1 86 ? -22.315 2.994 33.897 1.00 59.34 86 GLY A O 1
ATOM 732 N N . ASP A 1 87 ? -23.346 4.572 35.117 1.00 58.44 87 ASP A N 1
ATOM 733 C CA . ASP A 1 87 ? -22.192 4.877 35.986 1.00 58.44 87 ASP A CA 1
ATOM 734 C C . ASP A 1 87 ? -21.585 3.658 36.721 1.00 58.44 87 ASP A C 1
ATOM 736 O O . ASP A 1 87 ? -20.369 3.592 36.892 1.00 58.44 87 ASP A O 1
ATOM 740 N N . GLU A 1 88 ? -22.385 2.672 37.150 1.00 56.91 88 GLU A N 1
ATOM 741 C CA . GLU A 1 88 ? -21.877 1.492 37.883 1.00 56.91 88 GLU A CA 1
ATOM 742 C C . GLU A 1 88 ? -21.193 0.454 36.976 1.00 56.91 88 GLU A C 1
ATOM 744 O O . GLU A 1 88 ? -20.174 -0.121 37.358 1.00 56.91 88 GLU A O 1
ATOM 749 N N . GLU A 1 89 ? -21.725 0.213 35.775 1.00 56.34 89 GLU A N 1
ATOM 750 C CA . GLU A 1 89 ? -21.208 -0.803 34.840 1.00 56.34 89 GLU A CA 1
ATOM 751 C C . GLU A 1 89 ? -19.870 -0.377 34.221 1.00 56.34 89 GLU A C 1
ATOM 753 O O . GLU A 1 89 ? -18.993 -1.198 33.958 1.00 56.34 89 GLU A O 1
ATOM 758 N N . ALA A 1 90 ? -19.686 0.932 34.050 1.00 53.56 90 ALA A N 1
ATOM 759 C CA . ALA A 1 90 ? -18.507 1.545 33.460 1.00 53.56 90 ALA A CA 1
ATOM 760 C C . ALA A 1 90 ? -17.226 1.437 34.323 1.00 53.56 90 ALA A C 1
ATOM 762 O O . ALA A 1 90 ? -16.146 1.781 33.848 1.00 53.56 90 ALA A O 1
ATOM 763 N N . LYS A 1 91 ? -17.311 0.901 35.553 1.00 53.75 91 LYS A N 1
ATOM 764 C CA . LYS A 1 91 ? -16.166 0.678 36.461 1.00 53.75 91 LYS A CA 1
ATOM 765 C C . LYS A 1 91 ? -15.052 -0.211 35.886 1.00 53.75 91 LYS A C 1
ATOM 767 O O . LYS A 1 91 ? -13.947 -0.182 36.411 1.00 53.75 91 LYS A O 1
ATOM 772 N N . GLY A 1 92 ? -15.328 -1.003 34.845 1.00 56.41 92 GLY A N 1
ATOM 773 C CA . GLY A 1 92 ? -14.324 -1.819 34.144 1.00 56.41 92 GLY A CA 1
ATOM 774 C C . GLY A 1 92 ? -13.690 -1.162 32.909 1.00 56.41 92 GLY A C 1
ATOM 775 O O . GLY A 1 92 ? -12.850 -1.787 32.272 1.00 56.41 92 GLY A O 1
ATOM 776 N N . LEU A 1 93 ? -14.103 0.058 32.543 1.00 66.12 93 LEU A N 1
ATOM 777 C CA . LEU A 1 93 ? -13.733 0.749 31.300 1.00 66.12 93 LEU A CA 1
ATOM 778 C C . LEU A 1 93 ? -13.282 2.188 31.598 1.00 66.12 93 LEU A C 1
ATOM 780 O O . LEU A 1 93 ? -13.915 3.162 31.178 1.00 66.12 93 LEU A O 1
ATOM 784 N N . GLU A 1 94 ? -12.193 2.333 32.355 1.00 66.12 94 GLU A N 1
ATOM 785 C CA . GLU A 1 94 ? -11.670 3.645 32.765 1.00 66.12 94 GLU A CA 1
ATOM 786 C C . GLU A 1 94 ? -11.308 4.536 31.562 1.00 66.12 94 GLU A C 1
ATOM 788 O O . GLU A 1 94 ? -11.515 5.755 31.601 1.00 66.12 94 GLU A O 1
ATOM 793 N N . HIS A 1 95 ? -10.823 3.932 30.471 1.00 68.81 95 HIS A N 1
ATOM 794 C CA . HIS A 1 95 ? -10.485 4.619 29.222 1.00 68.81 95 HIS A CA 1
ATOM 795 C C . HIS A 1 95 ? -11.716 5.210 28.527 1.00 68.81 95 HIS A C 1
ATOM 797 O O . HIS A 1 95 ? -11.649 6.329 28.027 1.00 68.81 95 HIS A O 1
ATOM 803 N N . VAL A 1 96 ? -12.869 4.531 28.584 1.00 66.19 96 VAL A N 1
ATOM 804 C CA . VAL A 1 96 ? -14.148 5.025 28.032 1.00 66.19 96 VAL A CA 1
ATOM 805 C C . VAL A 1 96 ? -14.791 6.069 28.956 1.00 66.19 96 VAL A C 1
ATOM 807 O O . VAL A 1 96 ? -15.390 7.039 28.490 1.00 66.19 96 VAL A O 1
ATOM 810 N N . GLN A 1 97 ? -14.662 5.916 30.278 1.00 63.09 97 GLN A N 1
ATOM 811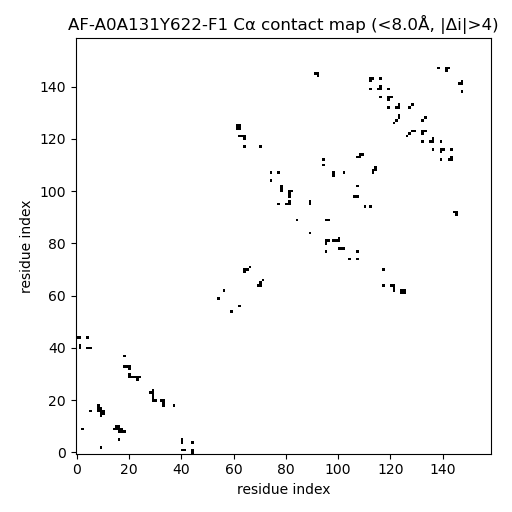 C CA . GLN A 1 97 ? -15.240 6.850 31.253 1.00 63.09 97 GLN A CA 1
ATOM 812 C C . GLN A 1 97 ? -14.595 8.238 31.223 1.00 63.09 97 GLN A C 1
ATOM 814 O O . GLN A 1 97 ? -15.281 9.234 31.458 1.00 63.09 97 GLN A O 1
ATOM 819 N N . ARG A 1 98 ? -13.294 8.333 30.932 1.00 61.47 98 ARG A N 1
ATOM 820 C CA . ARG A 1 98 ? -12.586 9.624 30.892 1.00 61.47 98 ARG A CA 1
ATOM 821 C C . ARG A 1 98 ? -13.035 10.509 29.723 1.00 61.47 98 ARG A C 1
ATOM 823 O O . ARG A 1 98 ? -12.837 11.721 29.758 1.00 61.47 98 ARG A O 1
ATOM 830 N N . MET A 1 99 ? -13.671 9.911 28.720 1.00 61.88 99 MET A N 1
ATOM 831 C CA . MET A 1 99 ? -14.140 10.591 27.520 1.00 61.88 99 MET A CA 1
ATOM 832 C C . MET A 1 99 ? -15.490 11.264 27.763 1.00 61.88 99 MET A C 1
ATOM 834 O O . MET A 1 99 ? -16.353 10.737 28.473 1.00 61.88 99 MET A O 1
ATOM 838 N N . SER A 1 100 ? -15.686 12.438 27.166 1.00 63.03 100 SER A N 1
ATOM 839 C CA . SER A 1 100 ? -16.980 13.120 27.172 1.00 63.03 100 SER A CA 1
ATOM 840 C C . SER A 1 100 ? -18.000 12.356 26.308 1.00 63.03 100 SER A C 1
ATOM 842 O O . SER A 1 100 ? -17.636 11.577 25.425 1.00 63.03 100 SER A O 1
ATOM 844 N N . ALA A 1 101 ? -19.299 12.558 26.556 1.00 61.78 101 ALA A N 1
ATOM 845 C CA . ALA A 1 101 ? -20.358 11.942 25.744 1.00 61.78 101 ALA A CA 1
ATOM 846 C C . ALA A 1 101 ? -20.334 12.419 24.274 1.00 61.78 101 ALA A C 1
ATOM 848 O O . ALA A 1 101 ? -20.761 11.686 23.379 1.00 61.78 101 ALA A O 1
ATOM 849 N N . ASP A 1 102 ? -19.777 13.612 24.044 1.00 65.12 102 ASP A N 1
ATOM 850 C CA . ASP A 1 102 ? -19.516 14.212 22.735 1.00 65.12 102 ASP A CA 1
ATOM 851 C C . ASP A 1 102 ? -18.009 14.193 22.428 1.00 65.12 102 ASP A C 1
ATOM 853 O O . ASP A 1 102 ? -17.433 15.206 22.033 1.00 65.12 102 ASP A O 1
ATOM 857 N N . CYS A 1 103 ? -17.356 13.046 22.654 1.00 68.62 103 CYS A N 1
ATOM 858 C CA . CYS A 1 103 ? -15.932 12.904 22.366 1.00 68.62 103 CYS A CA 1
ATOM 859 C C . CYS A 1 103 ? -15.631 13.214 20.893 1.00 68.62 103 CYS A C 1
ATOM 861 O O . CYS A 1 103 ? -16.285 12.707 19.971 1.00 68.62 103 CYS A O 1
ATOM 863 N N . SER A 1 104 ? -14.640 14.075 20.691 1.00 80.31 104 SER A N 1
ATOM 864 C CA . SER A 1 104 ? -14.100 14.393 19.376 1.00 80.31 104 SER A CA 1
ATOM 865 C C . SER A 1 104 ? -13.277 13.224 18.836 1.00 80.31 104 SER A C 1
ATOM 867 O O . SER A 1 104 ? -12.766 12.392 19.589 1.00 80.31 104 SER A O 1
ATOM 869 N N . ASP A 1 105 ? -13.117 13.163 17.517 1.00 81.81 105 ASP A N 1
ATOM 870 C CA . ASP A 1 105 ? -12.352 12.086 16.876 1.00 81.81 105 ASP A CA 1
ATOM 871 C C . ASP A 1 105 ? -10.887 12.085 17.337 1.00 81.81 105 ASP A C 1
ATOM 873 O O . ASP A 1 105 ? -10.278 11.032 17.498 1.00 81.81 105 ASP A O 1
ATOM 877 N N . GLU A 1 106 ? -10.339 13.259 17.644 1.00 82.62 106 GLU A N 1
ATOM 878 C CA . GLU A 1 106 ? -8.982 13.410 18.175 1.00 82.62 106 GLU A CA 1
ATOM 879 C C . GLU A 1 106 ? -8.839 12.788 19.572 1.00 82.62 106 GLU A C 1
ATOM 881 O O . GLU A 1 106 ? -7.873 12.076 19.843 1.00 82.62 106 GLU A O 1
ATOM 886 N N . GLU A 1 107 ? -9.830 12.988 20.445 1.00 81.44 107 GLU A N 1
ATOM 887 C CA . GLU A 1 107 ? -9.837 12.391 21.784 1.00 81.44 107 GLU A CA 1
ATOM 888 C C . GLU A 1 107 ? -9.927 10.865 21.708 1.00 81.44 107 GLU A C 1
ATOM 890 O O . GLU A 1 107 ? -9.214 10.180 22.436 1.00 81.44 107 GLU A O 1
ATOM 895 N N . VAL A 1 108 ? -10.747 10.320 20.802 1.00 82.69 108 VAL A N 1
ATOM 896 C CA . VAL A 1 108 ? -10.861 8.865 20.596 1.00 82.69 108 VAL A CA 1
ATOM 897 C C . VAL A 1 108 ? -9.544 8.269 20.106 1.00 82.69 108 VAL A C 1
ATOM 899 O O . VAL A 1 108 ? -9.142 7.219 20.595 1.00 82.69 108 VAL A O 1
ATOM 902 N N . ARG A 1 109 ? -8.845 8.940 19.185 1.00 84.81 109 ARG A N 1
ATOM 903 C CA . ARG A 1 109 ? -7.541 8.478 18.684 1.00 84.81 109 ARG A CA 1
ATOM 904 C C . ARG A 1 109 ? -6.452 8.473 19.750 1.00 84.81 109 ARG A C 1
ATOM 906 O O . ARG A 1 109 ? -5.543 7.663 19.662 1.00 84.81 109 ARG A O 1
ATOM 913 N N . SER A 1 110 ? -6.537 9.362 20.739 1.00 84.62 110 SER A N 1
ATOM 914 C CA . SER A 1 110 ? -5.542 9.457 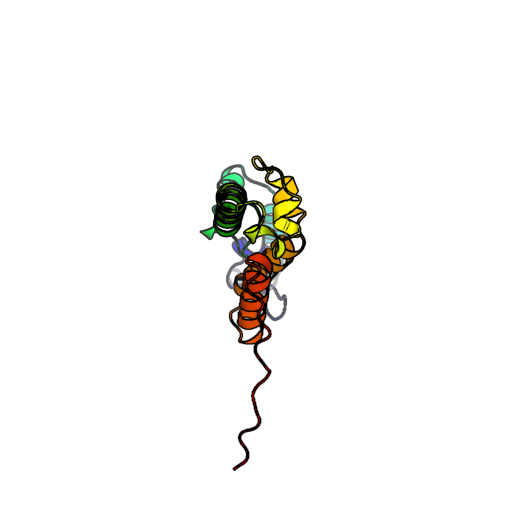21.817 1.00 84.62 110 SER A CA 1
ATOM 915 C C . SER A 1 110 ? -5.618 8.324 22.850 1.00 84.62 110 SER A C 1
ATOM 917 O O . SER A 1 110 ? -4.769 8.240 23.736 1.00 84.62 110 SER A O 1
ATOM 919 N N . VAL A 1 111 ? -6.644 7.473 22.764 1.00 87.44 111 VAL A N 1
ATOM 920 C CA . VAL A 1 111 ? -6.836 6.330 23.657 1.00 87.44 111 VAL A CA 1
ATOM 921 C C . VAL A 1 111 ? -5.911 5.187 23.236 1.00 87.44 111 VAL A C 1
ATOM 923 O O . VAL A 1 111 ? -5.946 4.742 22.090 1.00 87.44 111 VAL A O 1
ATOM 926 N N . GLU A 1 112 ? -5.118 4.673 24.175 1.00 88.31 112 GLU A N 1
ATOM 927 C CA . GLU A 1 112 ? 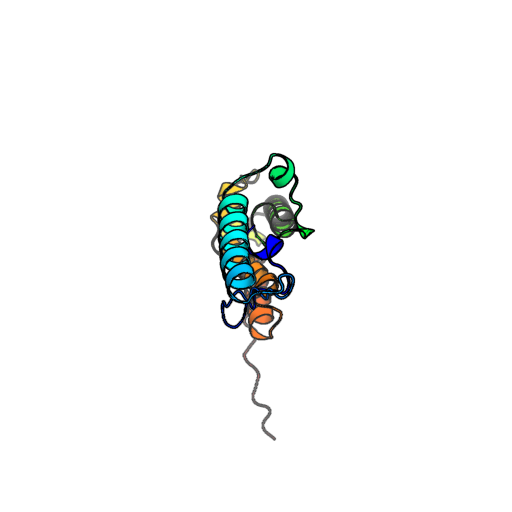-4.124 3.627 23.904 1.00 88.31 112 GLU A CA 1
ATOM 928 C C . GLU A 1 112 ? -4.771 2.352 23.338 1.00 88.31 112 GLU A C 1
ATOM 930 O O . GLU A 1 112 ? -4.282 1.765 22.378 1.00 88.31 112 GLU A O 1
ATOM 935 N N . GLU A 1 113 ? -5.926 1.942 23.864 1.00 89.44 113 GLU A N 1
ATOM 936 C CA . GLU A 1 113 ? -6.654 0.763 23.387 1.00 89.44 113 GLU A CA 1
ATOM 937 C C . GLU A 1 113 ? -7.168 0.933 21.947 1.00 89.44 113 GLU A C 1
ATOM 939 O O . GLU A 1 113 ? -7.282 -0.044 21.201 1.00 89.44 113 GLU A O 1
ATOM 944 N N . VAL A 1 114 ? -7.465 2.172 21.539 1.00 89.19 114 VAL A N 1
ATOM 945 C CA . VAL A 1 114 ? -7.858 2.511 20.164 1.00 89.19 114 VAL A CA 1
ATOM 946 C C . VAL A 1 114 ? -6.654 2.429 19.232 1.00 89.19 114 VAL A C 1
ATOM 948 O O . VAL A 1 114 ? -6.771 1.858 18.148 1.00 89.19 114 VAL A O 1
ATOM 951 N N . GLU A 1 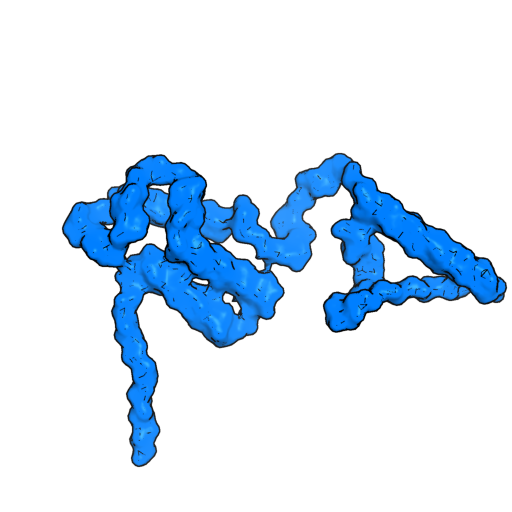115 ? -5.497 2.929 19.663 1.00 91.12 115 GLU A N 1
ATOM 952 C CA . GLU A 1 115 ? -4.245 2.821 18.912 1.00 91.12 115 GLU A CA 1
ATOM 953 C C . GLU A 1 115 ? -3.825 1.354 18.731 1.00 91.12 115 GLU A C 1
ATOM 955 O O . GLU A 1 115 ? -3.551 0.921 17.612 1.00 91.12 115 GLU A O 1
ATOM 960 N N . GLN A 1 116 ? -3.890 0.545 19.793 1.00 92.44 116 GLN A N 1
ATOM 961 C CA . GLN A 1 116 ? -3.596 -0.893 19.734 1.00 92.44 116 GLN A CA 1
ATOM 962 C C . GLN A 1 116 ? -4.535 -1.644 18.776 1.00 92.44 116 GLN A C 1
ATOM 964 O O . GLN A 1 116 ? -4.118 -2.566 18.069 1.00 92.44 116 GLN A O 1
ATOM 969 N N . TYR A 1 117 ? -5.817 -1.270 18.741 1.00 94.00 117 TYR A N 1
ATOM 970 C CA . TYR A 1 117 ? -6.772 -1.827 17.784 1.00 94.00 117 TYR A CA 1
ATOM 971 C C . TYR A 1 117 ? -6.448 -1.406 16.347 1.00 94.00 117 TYR A C 1
ATOM 973 O O . TYR A 1 117 ? -6.409 -2.259 15.458 1.00 94.00 117 TYR A O 1
ATOM 981 N N . ALA A 1 118 ? -6.160 -0.122 16.128 1.00 93.44 118 ALA A N 1
ATOM 982 C CA . ALA A 1 118 ? -5.774 0.415 14.828 1.00 93.44 118 ALA A CA 1
ATOM 983 C C . ALA A 1 118 ? -4.522 -0.280 14.271 1.00 93.44 118 ALA A C 1
ATOM 985 O O . ALA A 1 118 ? -4.504 -0.703 13.114 1.00 93.44 118 ALA A O 1
ATOM 986 N N . GLU A 1 119 ? -3.500 -0.462 15.109 1.00 93.88 119 GLU A N 1
ATOM 987 C CA . GLU A 1 119 ? -2.263 -1.149 14.746 1.00 93.88 119 GLU A CA 1
ATOM 988 C C . GLU A 1 119 ? -2.523 -2.614 14.375 1.00 93.88 119 GLU A C 1
ATOM 990 O O . GLU A 1 119 ? -2.048 -3.083 13.340 1.00 93.88 119 GLU A O 1
ATOM 995 N N . ALA A 1 120 ? -3.325 -3.332 15.169 1.00 95.06 120 ALA A N 1
ATOM 996 C CA . ALA A 1 120 ? -3.657 -4.728 14.894 1.00 95.06 120 ALA A CA 1
ATOM 997 C C . ALA A 1 120 ? -4.427 -4.901 13.572 1.00 95.06 120 ALA A C 1
ATOM 999 O O . ALA A 1 120 ? -4.168 -5.842 12.822 1.00 95.06 120 ALA A O 1
ATOM 1000 N N . VAL A 1 121 ? -5.347 -3.984 13.254 1.00 94.50 121 VAL A N 1
ATOM 1001 C CA . VAL A 1 121 ? -6.063 -3.984 11.968 1.00 94.50 121 VAL A CA 1
ATOM 1002 C C . VAL A 1 121 ? -5.099 -3.708 10.812 1.00 94.50 121 VAL A C 1
ATOM 1004 O O . VAL A 1 121 ? -5.119 -4.427 9.812 1.00 94.50 121 VAL A O 1
ATOM 1007 N N . CYS A 1 122 ? -4.219 -2.714 10.949 1.00 93.56 122 CYS A N 1
ATOM 1008 C CA . CYS A 1 122 ? -3.190 -2.423 9.951 1.00 93.56 122 CYS A CA 1
ATOM 1009 C C . CYS A 1 122 ? -2.264 -3.616 9.699 1.00 93.56 122 CYS A C 1
ATOM 1011 O O . CYS A 1 122 ? -1.927 -3.890 8.548 1.00 93.56 122 CYS A O 1
ATOM 1013 N N . GLU A 1 123 ? -1.868 -4.333 10.748 1.00 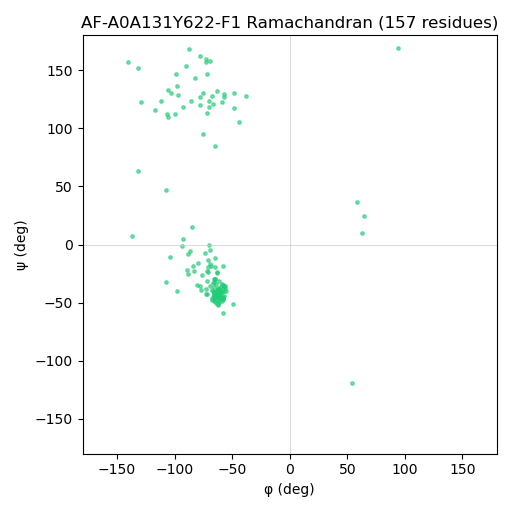94.19 123 GLU A N 1
ATOM 1014 C CA . GLU A 1 123 ? -1.017 -5.516 10.638 1.00 94.19 123 GLU A CA 1
ATOM 1015 C C . GLU A 1 123 ? -1.703 -6.641 9.858 1.00 94.19 123 GLU A C 1
ATOM 1017 O O . GLU A 1 123 ? -1.089 -7.202 8.954 1.00 94.19 123 GLU A O 1
ATOM 1022 N N . ILE A 1 124 ? -2.985 -6.911 10.121 1.00 94.44 124 ILE A N 1
ATOM 1023 C CA . ILE A 1 124 ? -3.751 -7.917 9.368 1.00 94.44 124 ILE A CA 1
ATOM 1024 C C . ILE A 1 124 ? -3.830 -7.546 7.884 1.00 94.44 124 ILE A C 1
ATOM 1026 O O . ILE A 1 124 ? -3.578 -8.386 7.020 1.0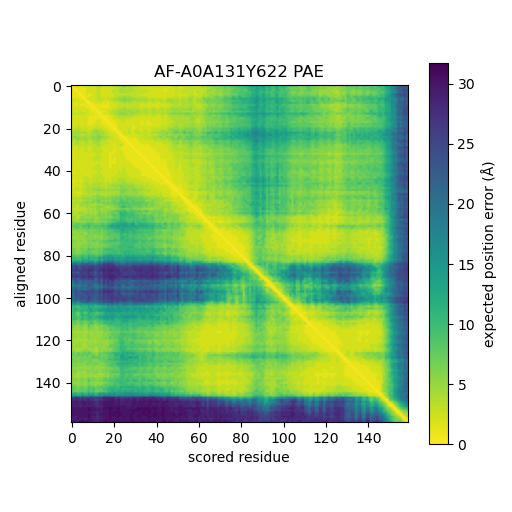0 94.44 124 ILE A O 1
ATOM 1030 N N . HIS A 1 125 ? -4.161 -6.291 7.570 1.00 91.81 125 HIS A N 1
ATOM 1031 C CA . HIS A 1 125 ? -4.345 -5.877 6.180 1.00 91.81 125 HIS A CA 1
ATOM 1032 C C . HIS A 1 125 ? -3.029 -5.764 5.395 1.00 91.81 125 HIS A C 1
ATOM 1034 O O . HIS A 1 125 ? -3.005 -6.106 4.215 1.00 91.81 125 HIS A O 1
ATOM 1040 N N . ASN A 1 126 ? -1.950 -5.283 6.021 1.00 91.81 126 ASN A N 1
ATOM 1041 C CA . ASN A 1 126 ? -0.682 -5.001 5.335 1.00 91.81 126 ASN A CA 1
ATOM 1042 C C . ASN A 1 126 ? 0.350 -6.123 5.483 1.00 91.81 126 ASN A C 1
ATOM 1044 O O . ASN A 1 126 ? 1.076 -6.420 4.538 1.00 91.81 126 ASN A O 1
ATOM 1048 N N . GLY A 1 127 ? 0.444 -6.718 6.673 1.00 88.75 127 GLY A N 1
ATOM 1049 C CA . GLY A 1 127 ? 1.348 -7.832 6.974 1.00 88.75 127 GLY A CA 1
ATOM 1050 C C . GLY A 1 127 ? 0.776 -9.196 6.583 1.00 88.75 127 GLY A C 1
ATOM 1051 O O . GLY A 1 127 ? 1.534 -10.150 6.413 1.00 88.75 127 GLY A O 1
ATOM 1052 N N . GLY A 1 128 ? -0.541 -9.272 6.387 1.00 89.75 128 GLY A N 1
ATOM 1053 C CA . GLY A 1 128 ? -1.260 -10.484 6.023 1.00 89.75 128 GLY A CA 1
ATOM 1054 C C . GLY A 1 128 ? -1.820 -11.241 7.227 1.00 89.75 128 GLY A C 1
ATOM 1055 O O . GLY A 1 128 ? -1.520 -10.970 8.391 1.00 89.75 128 GLY A O 1
ATOM 1056 N N . GLU A 1 129 ? -2.663 -12.226 6.930 1.00 92.25 129 GLU A N 1
ATOM 1057 C CA . GLU A 1 129 ? -3.335 -13.030 7.945 1.00 92.25 129 GLU A CA 1
ATOM 1058 C C . GLU A 1 129 ? -2.383 -14.081 8.534 1.00 92.25 129 GLU A C 1
ATOM 1060 O O . GLU A 1 129 ? -1.873 -14.955 7.833 1.00 92.25 129 GLU A O 1
ATOM 1065 N N . SER A 1 130 ? -2.162 -14.012 9.845 1.00 93.88 130 SER A N 1
ATOM 1066 C CA . SER A 1 130 ? -1.406 -15.007 10.611 1.00 93.88 130 SER A CA 1
ATOM 1067 C C . SER A 1 130 ? -2.074 -15.252 11.962 1.00 93.88 130 SER A C 1
ATOM 1069 O O . SER A 1 130 ? -2.778 -14.377 12.470 1.00 93.88 130 SER A O 1
ATOM 1071 N N . ASP A 1 131 ? -1.830 -16.412 12.578 1.00 93.38 131 ASP A N 1
ATOM 1072 C CA . ASP A 1 131 ? -2.365 -16.725 13.915 1.00 93.38 131 ASP A CA 1
ATOM 1073 C C . ASP A 1 131 ? -1.957 -15.667 14.953 1.00 93.38 131 ASP A C 1
ATOM 1075 O O . ASP A 1 131 ? -2.738 -15.302 15.831 1.00 93.38 131 ASP A O 1
ATOM 1079 N N . TYR A 1 132 ? -0.742 -15.125 14.816 1.00 92.69 132 TYR A N 1
ATOM 1080 C CA . TYR A 1 132 ? -0.248 -14.040 15.658 1.00 92.69 132 TYR A CA 1
ATOM 1081 C C . TYR A 1 132 ? -1.048 -12.746 15.457 1.00 92.69 132 TYR A C 1
ATOM 1083 O O . TYR A 1 132 ? -1.510 -12.161 16.439 1.00 92.69 132 TYR A O 1
ATOM 1091 N N . ALA A 1 133 ? -1.261 -12.329 14.204 1.00 94.00 133 ALA A N 1
ATOM 1092 C CA . ALA A 1 133 ? -2.015 -11.118 13.883 1.00 94.00 133 ALA A CA 1
ATOM 1093 C C . ALA A 1 133 ? -3.474 -11.217 14.365 1.00 94.00 133 ALA A C 1
ATOM 1095 O O . ALA A 1 133 ? -4.002 -10.277 14.963 1.00 94.00 133 ALA A O 1
ATOM 1096 N N . TRP A 1 134 ? -4.103 -12.385 14.201 1.00 94.06 134 TRP A N 1
ATOM 1097 C CA . TRP A 1 134 ? -5.456 -12.638 14.697 1.00 94.06 134 TRP A CA 1
ATOM 1098 C C . TRP A 1 134 ? -5.546 -12.610 16.223 1.00 94.06 134 TRP A C 1
ATOM 1100 O O . TRP A 1 134 ? -6.485 -12.028 16.771 1.00 94.06 134 TRP A O 1
ATOM 1110 N N . GLU A 1 135 ? -4.574 -13.188 16.930 1.00 94.31 135 GLU A N 1
ATOM 1111 C CA . GLU A 1 135 ? -4.556 -13.150 18.394 1.00 94.31 135 GLU A CA 1
ATOM 1112 C C . GLU A 1 135 ? -4.278 -11.731 18.920 1.00 94.31 135 GLU A C 1
ATOM 1114 O O . GLU A 1 135 ? -4.880 -11.324 19.915 1.00 94.31 135 GLU A O 1
ATOM 1119 N N . LYS A 1 136 ? -3.433 -10.941 18.239 1.00 94.50 136 LYS A N 1
ATOM 1120 C CA . LYS A 1 136 ? -3.215 -9.518 18.555 1.00 94.50 136 LYS A CA 1
ATOM 1121 C C . LYS A 1 136 ? -4.501 -8.707 18.382 1.00 94.50 136 LYS A C 1
ATOM 1123 O O . LYS A 1 136 ? -4.888 -7.992 19.303 1.00 94.50 136 LYS A O 1
ATOM 1128 N N . TYR A 1 137 ? -5.202 -8.877 17.261 1.00 95.44 137 TYR A N 1
ATOM 1129 C CA . TYR A 1 137 ? -6.494 -8.232 17.007 1.00 95.44 137 TYR A CA 1
ATOM 1130 C C . TYR A 1 137 ? -7.564 -8.634 18.026 1.00 95.44 137 TYR A C 1
ATOM 1132 O O . TYR A 1 137 ? -8.278 -7.795 18.567 1.00 95.44 137 TYR A O 1
ATOM 1140 N N . LYS A 1 138 ? -7.657 -9.923 18.355 1.00 94.50 138 LYS A N 1
ATOM 1141 C CA . LYS A 1 138 ? -8.583 -10.407 19.383 1.00 94.50 138 LYS A CA 1
ATOM 1142 C C . LYS A 1 138 ? -8.298 -9.758 20.737 1.00 94.50 138 LYS A C 1
ATOM 1144 O O . LYS A 1 138 ? -9.229 -9.298 21.393 1.00 94.50 138 LYS A O 1
ATOM 1149 N N . LYS A 1 139 ? -7.028 -9.695 21.148 1.00 93.50 139 LYS A N 1
ATOM 1150 C CA . LYS A 1 139 ? -6.621 -9.053 22.405 1.00 93.50 139 LYS A CA 1
ATOM 1151 C C . LYS A 1 139 ? -6.931 -7.559 22.413 1.00 93.50 139 LYS A C 1
ATOM 1153 O O . LYS A 1 139 ? -7.465 -7.085 23.412 1.00 93.50 139 LYS A O 1
ATOM 1158 N N . SER A 1 140 ? -6.663 -6.841 21.321 1.00 93.69 140 SER A N 1
ATOM 1159 C CA . SER A 1 140 ? -6.958 -5.406 21.239 1.00 93.69 140 SER A CA 1
ATOM 1160 C C . SER A 1 140 ? -8.462 -5.129 21.299 1.00 93.69 140 SER A C 1
ATOM 1162 O O . SER A 1 140 ? -8.888 -4.263 22.058 1.00 93.69 140 SER A O 1
ATOM 1164 N N . VAL A 1 141 ? -9.292 -5.933 20.623 1.00 92.62 141 VAL A N 1
ATOM 1165 C CA . VAL A 1 141 ? -10.760 -5.842 20.727 1.00 92.62 141 VAL A CA 1
ATOM 1166 C C . VAL A 1 141 ? -11.245 -6.181 22.138 1.00 92.62 141 VAL A C 1
ATOM 1168 O O . VAL A 1 141 ? -12.079 -5.467 22.690 1.00 92.62 141 VAL A O 1
ATOM 1171 N N . CYS A 1 142 ? -10.734 -7.247 22.759 1.00 90.06 142 CYS A N 1
ATOM 1172 C CA . CYS A 1 142 ? -11.105 -7.605 24.130 1.00 90.06 142 CYS A CA 1
ATOM 1173 C C . CYS A 1 142 ? -10.730 -6.511 25.136 1.00 90.06 142 CYS A C 1
ATOM 1175 O O . CYS A 1 142 ? -11.525 -6.231 26.033 1.00 90.06 142 CYS A O 1
ATOM 1177 N N . SER A 1 143 ? -9.560 -5.891 24.968 1.00 88.50 143 SER A N 1
ATOM 1178 C CA . SER A 1 143 ? -9.099 -4.764 25.783 1.00 88.50 143 SER A CA 1
ATOM 1179 C C . SER A 1 143 ? -10.012 -3.548 25.606 1.00 88.50 143 SER A C 1
ATOM 1181 O O . SER A 1 143 ? -10.576 -3.043 26.574 1.00 88.50 143 SER A O 1
ATOM 1183 N N . LEU A 1 144 ? -10.280 -3.167 24.352 1.00 88.25 144 LEU A N 1
ATOM 1184 C CA . LEU A 1 144 ? -11.161 -2.054 24.001 1.00 88.25 144 LEU A CA 1
ATOM 1185 C C . LEU A 1 144 ? -12.565 -2.201 24.612 1.00 88.25 144 LEU A C 1
ATOM 1187 O O . LEU A 1 144 ? -13.142 -1.216 25.074 1.00 88.25 144 LEU A O 1
ATOM 1191 N N . LEU A 1 145 ? -13.102 -3.425 24.620 1.00 85.06 145 LEU A N 1
ATOM 1192 C CA . LEU A 1 145 ? -14.434 -3.753 25.136 1.00 85.06 145 LEU A CA 1
ATOM 1193 C C . LEU A 1 145 ? -14.474 -4.049 26.641 1.00 85.06 145 LEU A C 1
ATOM 1195 O O . LEU A 1 145 ? -15.560 -4.269 27.176 1.00 85.06 145 LEU A O 1
ATOM 1199 N N . GLY A 1 146 ? -13.328 -4.100 27.329 1.00 81.62 146 GLY A N 1
ATOM 1200 C CA . GLY A 1 146 ? -13.269 -4.492 28.743 1.00 81.62 146 GLY A CA 1
ATOM 1201 C C . GLY A 1 146 ? -13.696 -5.945 28.984 1.00 81.62 146 GLY A C 1
ATOM 1202 O O . GLY A 1 146 ? -14.160 -6.297 30.066 1.00 81.62 146 GLY A O 1
ATOM 1203 N N . LEU A 1 147 ? -13.570 -6.803 27.966 1.00 82.00 147 LEU A N 1
ATOM 1204 C CA . LEU A 1 147 ? -13.964 -8.215 28.003 1.00 82.00 147 LEU A CA 1
ATOM 1205 C C . LEU A 1 147 ? -12.815 -9.150 28.400 1.00 82.00 147 LEU A C 1
ATOM 1207 O O . LEU A 1 147 ? -13.002 -10.369 28.381 1.00 82.00 147 LEU A O 1
ATOM 1211 N N . CYS A 1 148 ? -11.642 -8.617 28.759 1.00 59.25 148 CYS A N 1
ATOM 1212 C CA . CYS A 1 148 ? -10.516 -9.411 29.249 1.00 59.25 148 CYS A CA 1
ATOM 1213 C C . CYS A 1 148 ? -10.856 -10.085 30.588 1.00 59.25 148 CYS A C 1
ATOM 1215 O O . CYS A 1 148 ? -10.542 -9.599 31.669 1.00 59.25 148 CYS A O 1
ATOM 1217 N N . ARG A 1 149 ? -11.494 -11.252 30.503 1.00 53.72 149 ARG A N 1
ATOM 1218 C CA . ARG A 1 149 ? -11.326 -12.327 31.475 1.00 53.72 149 ARG A CA 1
ATOM 1219 C C . ARG A 1 149 ? -10.113 -13.118 31.028 1.00 53.72 149 ARG A C 1
ATOM 1221 O O . ARG A 1 149 ? -10.103 -13.589 29.893 1.00 53.72 149 ARG A O 1
ATOM 1228 N N . ASP A 1 150 ? -9.130 -13.254 31.911 1.00 46.34 150 ASP A N 1
ATOM 1229 C CA . ASP A 1 150 ? -7.978 -14.131 31.725 1.00 46.34 150 ASP A CA 1
ATOM 1230 C C . ASP A 1 150 ? -8.454 -15.483 31.185 1.00 46.34 150 ASP A C 1
ATOM 1232 O O . ASP A 1 150 ? -9.061 -16.277 31.905 1.00 46.34 150 ASP A O 1
ATOM 1236 N N . THR A 1 151 ? -8.241 -15.752 29.898 1.00 42.88 151 THR A N 1
ATOM 1237 C CA . THR A 1 151 ? -8.344 -17.121 29.408 1.00 42.88 151 THR A CA 1
ATOM 1238 C C . THR A 1 151 ? -7.120 -17.838 29.960 1.00 42.88 151 THR A C 1
ATOM 1240 O O . THR A 1 151 ? -6.008 -17.466 29.569 1.00 42.88 151 THR A O 1
ATOM 1243 N N . PRO A 1 152 ? -7.272 -18.818 30.871 1.00 39.44 152 PRO A N 1
ATOM 1244 C CA . PRO A 1 152 ? -6.130 -19.578 31.336 1.00 39.44 152 PRO A CA 1
ATOM 1245 C C . PRO A 1 152 ? -5.488 -20.237 30.117 1.00 39.44 152 PRO A C 1
ATOM 1247 O O . PRO A 1 152 ? -6.145 -20.946 29.350 1.00 39.44 152 PRO A O 1
ATOM 1250 N N . VAL A 1 153 ? -4.206 -19.930 29.925 1.00 42.81 153 VAL A N 1
ATOM 1251 C CA . VAL A 1 153 ? -3.322 -20.604 28.977 1.00 42.81 153 VAL A CA 1
ATOM 1252 C C . VAL A 1 153 ? -3.484 -22.108 29.192 1.00 42.81 153 VAL A C 1
ATOM 1254 O O . VAL A 1 153 ? -3.493 -22.571 30.332 1.00 42.81 153 VAL A O 1
ATOM 1257 N N . GLY A 1 154 ? -3.709 -22.819 28.086 1.00 41.97 154 GLY A N 1
ATOM 1258 C CA . GLY A 1 154 ? -4.196 -24.192 28.033 1.00 41.97 154 GLY A CA 1
ATOM 1259 C C . GLY A 1 154 ? -3.644 -25.110 29.120 1.00 41.97 154 GLY A C 1
ATOM 1260 O O . GLY A 1 154 ? -2.435 -25.244 29.293 1.00 41.97 154 GLY A O 1
ATOM 1261 N N . GLY A 1 155 ? -4.565 -25.772 29.821 1.00 35.38 155 GLY A N 1
ATOM 1262 C CA . GLY A 1 155 ? -4.233 -26.911 30.660 1.00 35.38 155 GLY A CA 1
ATOM 1263 C C . GLY A 1 155 ? -3.546 -27.981 29.819 1.00 35.38 155 GLY A C 1
ATOM 1264 O O . GLY A 1 155 ? -4.060 -28.390 28.776 1.00 35.38 155 GLY A O 1
ATOM 1265 N N . GLU A 1 156 ? -2.375 -28.403 30.285 1.00 38.22 156 GLU A N 1
ATOM 1266 C CA . GLU A 1 156 ? -1.674 -29.585 29.810 1.00 38.22 156 GLU A CA 1
ATOM 1267 C C . GLU A 1 156 ? -2.648 -30.767 29.756 1.00 38.22 156 GLU A C 1
ATOM 1269 O O . GLU A 1 156 ? -3.193 -31.201 30.773 1.00 38.22 156 GLU A O 1
ATOM 1274 N N . VAL A 1 157 ? -2.867 -31.302 28.557 1.00 44.75 157 VAL A N 1
ATOM 1275 C CA . VAL A 1 157 ? -3.467 -32.624 28.403 1.00 44.75 157 VAL A CA 1
ATOM 1276 C C . VAL A 1 157 ? -2.366 -33.625 28.746 1.00 44.75 157 VAL A C 1
ATOM 1278 O O . VAL A 1 157 ? -1.520 -33.934 27.909 1.00 44.75 157 VAL A O 1
ATOM 1281 N N . GLN A 1 158 ? -2.334 -34.083 29.998 1.00 36.94 158 GLN A N 1
ATOM 1282 C CA . GLN A 1 158 ? -1.560 -35.268 30.364 1.00 36.94 158 GLN A CA 1
ATOM 1283 C C . GLN A 1 158 ? -2.245 -36.498 29.757 1.00 36.94 158 GLN A C 1
ATOM 1285 O O . GLN A 1 158 ? -3.446 -36.705 29.949 1.00 36.94 158 GLN A O 1
ATOM 1290 N N . ALA A 1 159 ? -1.469 -37.240 28.967 1.00 40.44 159 ALA A N 1
ATOM 1291 C CA . ALA A 1 159 ? -1.831 -38.519 28.362 1.00 40.44 159 ALA A CA 1
ATOM 1292 C C . ALA A 1 159 ? -1.914 -39.649 29.398 1.00 40.44 159 ALA A C 1
ATOM 1294 O O . ALA A 1 159 ? -1.180 -39.577 30.411 1.00 40.44 159 ALA A O 1
#